Protein AF-A0A445CT38-F1 (afdb_monomer_lite)

Organism: Arachis hypogaea (NCBI:txid3818)

Secondary structure (DSSP, 8-state):
-HHHHHHTT--TTTEEEE----SSHHHHTTS-SSEEEE-------HHHHHHHHHHHTS-----TT-------STT-HHHHHHHHHHHHSTTTS-TTS---EEEE-

Radius of gyration: 15.66 Å; chains: 1; bounding box: 42×28×37 Å

Foldseek 3Di:
DLVVVVVVQADPQFEEEDEQPDDDPVSVVVDDPDEQEADDDDDDDPVVVVVVVVVVPDDDDDDPLQDADDDPDPPCVVVRRVCSSCVNCVVVTDSHDDDYDYYYD

Sequence (105 aa):
MNFSSYGLGLPPDEAESCDVYGLDDDLLQMVPSPVLSVLFLYPLTSKTEEERLQQENEKRENSNKVYFMKQTVDNACGTIGLLHALGNITSEIMLGKLTSFTVVA

InterPro domains:
  IPR001578 Peptidase C12, ubiquitin carboxyl-terminal hydrolase [PF01088] (7-93)
  IPR001578 Peptidase C12, ubiquitin carboxyl-terminal hydrolase [PR00707] (31-43)
  IPR001578 Peptidase C12, ubiquitin carboxyl-terminal hydrolase [PR00707] (71-88)
  IPR001578 Peptidase C12, ubiquitin carboxyl-terminal hydrolase [PS52048] (1-105)
  IPR001578 Peptidase C12, ubiquitin carboxyl-terminal hydrolase [PTHR10589] (7-97)
  IPR036959 Peptidase C12, ubiquitin carboxyl-terminal hydrolase superfamily [G3DSA:3.40.532.10] (1-103)
  IPR038765 Papain-like cysteine peptidase superfamily [SSF54001] (3-95)

Structure (mmCIF, N/CA/C/O backbone):
data_AF-A0A445CT38-F1
#
_entry.id   AF-A0A445CT38-F1
#
loop_
_atom_site.group_PDB
_atom_site.id
_atom_site.type_symbol
_atom_site.label_atom_id
_atom_site.label_alt_id
_atom_site.label_comp_id
_atom_site.label_asym_id
_atom_site.label_entity_id
_atom_site.label_seq_id
_atom_site.pdbx_PDB_ins_code
_atom_site.Cartn_x
_atom_site.Cartn_y
_atom_site.Cartn_z
_atom_site.occupancy
_atom_site.B_iso_or_equiv
_atom_site.auth_seq_id
_atom_site.auth_comp_id
_atom_site.auth_asym_id
_atom_site.auth_atom_id
_atom_site.pdbx_PDB_model_num
ATOM 1 N N . MET A 1 1 ? 5.400 6.277 -5.087 1.00 69.56 1 MET A N 1
ATOM 2 C CA . MET A 1 1 ? 5.996 5.532 -3.951 1.00 69.56 1 MET A CA 1
ATOM 3 C C . MET A 1 1 ? 7.490 5.240 -4.116 1.00 69.56 1 MET A C 1
ATOM 5 O O . MET A 1 1 ? 8.177 5.228 -3.104 1.00 69.56 1 MET A O 1
ATOM 9 N N . ASN A 1 2 ? 8.016 5.123 -5.343 1.00 69.50 2 ASN A N 1
ATOM 10 C CA . ASN A 1 2 ? 9.432 4.825 -5.647 1.00 69.50 2 ASN A CA 1
ATOM 11 C C . ASN A 1 2 ? 10.476 5.524 -4.762 1.00 69.50 2 ASN A C 1
ATOM 13 O O . ASN A 1 2 ? 11.307 4.863 -4.150 1.00 69.50 2 ASN A O 1
ATOM 17 N N . PHE A 1 3 ? 10.401 6.851 -4.625 1.00 59.50 3 PHE A N 1
ATOM 18 C CA . PHE A 1 3 ? 11.361 7.612 -3.817 1.00 59.50 3 PHE A CA 1
ATOM 19 C C . PHE A 1 3 ? 11.422 7.153 -2.347 1.00 59.50 3 PHE A C 1
ATOM 21 O O . PHE A 1 3 ? 12.504 7.033 -1.776 1.00 59.50 3 PHE A O 1
ATOM 28 N N . SER A 1 4 ? 10.268 6.859 -1.741 1.00 67.56 4 SER A N 1
ATOM 29 C CA . SER A 1 4 ? 10.188 6.372 -0.360 1.00 67.56 4 SER A CA 1
ATOM 30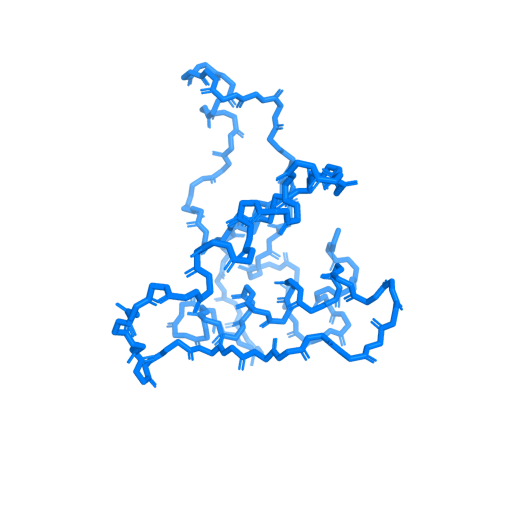 C C . SER A 1 4 ? 10.746 4.956 -0.228 1.00 67.56 4 SER A C 1
ATOM 32 O O . SER A 1 4 ? 11.464 4.685 0.729 1.00 67.56 4 SER A O 1
ATOM 34 N N . SER A 1 5 ? 10.480 4.075 -1.196 1.00 66.12 5 SER A N 1
ATOM 35 C CA . SER A 1 5 ? 11.014 2.706 -1.211 1.00 66.12 5 SER A CA 1
ATOM 36 C C . SER A 1 5 ? 12.542 2.692 -1.293 1.00 66.12 5 SER A C 1
ATOM 38 O O . SER A 1 5 ? 13.195 1.948 -0.564 1.00 66.12 5 SER A O 1
ATOM 40 N N . TYR A 1 6 ? 13.128 3.572 -2.109 1.00 75.62 6 TYR A N 1
ATOM 41 C CA . TYR A 1 6 ? 14.585 3.694 -2.226 1.00 75.62 6 TYR A CA 1
ATOM 42 C C . TYR A 1 6 ? 15.222 4.213 -0.936 1.00 75.62 6 TYR A C 1
ATOM 44 O O . TYR A 1 6 ? 16.267 3.721 -0.514 1.00 75.62 6 TYR A O 1
ATOM 52 N N . GLY A 1 7 ? 14.557 5.150 -0.251 1.00 75.00 7 GLY A N 1
ATOM 53 C CA . GLY A 1 7 ? 14.962 5.604 1.083 1.00 75.00 7 GLY A CA 1
ATOM 54 C C . GLY A 1 7 ? 14.929 4.502 2.151 1.00 75.00 7 GLY A C 1
ATOM 55 O O . GLY A 1 7 ? 15.641 4.604 3.148 1.00 75.00 7 GLY A O 1
ATOM 56 N N . LEU A 1 8 ? 14.149 3.438 1.931 1.00 76.81 8 LEU A N 1
ATOM 57 C CA . LEU A 1 8 ? 14.088 2.242 2.778 1.00 76.81 8 LEU A CA 1
ATOM 58 C C . LEU A 1 8 ? 15.083 1.145 2.353 1.00 76.81 8 LEU A C 1
ATOM 60 O O . LEU A 1 8 ? 15.100 0.074 2.956 1.00 76.81 8 LEU A O 1
ATOM 64 N N . GLY A 1 9 ? 15.929 1.410 1.352 1.00 74.00 9 GLY A N 1
ATOM 65 C CA . GLY A 1 9 ? 16.979 0.497 0.902 1.00 74.00 9 GLY A CA 1
ATOM 66 C C . GLY A 1 9 ? 16.577 -0.448 -0.231 1.00 74.00 9 GLY A C 1
ATOM 67 O O . GLY A 1 9 ? 17.340 -1.365 -0.528 1.00 74.00 9 GLY A O 1
ATOM 68 N N . LEU A 1 10 ? 15.420 -0.238 -0.874 1.00 74.81 10 LEU A N 1
ATOM 69 C CA . LEU A 1 10 ? 15.060 -0.961 -2.095 1.00 74.81 10 LEU A CA 1
ATOM 70 C C . LEU A 1 10 ? 15.873 -0.413 -3.285 1.00 74.81 10 LEU A C 1
ATOM 72 O O . LEU A 1 10 ? 15.820 0.791 -3.543 1.00 74.81 10 LEU A O 1
ATOM 76 N N . PRO A 1 11 ? 16.616 -1.245 -4.026 1.00 75.88 11 PRO A N 1
ATOM 77 C CA . PRO A 1 11 ? 17.273 -0.811 -5.253 1.00 75.88 11 PRO A CA 1
ATOM 78 C C . PRO A 1 11 ? 16.249 -0.424 -6.344 1.00 75.88 11 PRO A C 1
ATOM 80 O O . PRO A 1 11 ? 15.217 -1.090 -6.458 1.00 75.88 11 PRO A O 1
ATOM 83 N N . PRO A 1 12 ? 16.511 0.601 -7.181 1.00 72.00 12 PRO A N 1
ATOM 84 C CA . PRO A 1 12 ? 15.623 0.978 -8.292 1.00 72.00 12 PRO A CA 1
ATOM 85 C C . PRO A 1 12 ? 15.387 -0.117 -9.332 1.00 72.00 12 PRO A C 1
ATOM 87 O O . PRO A 1 12 ? 14.397 -0.090 -10.050 1.00 72.00 12 PRO A O 1
ATOM 90 N N . ASP A 1 13 ? 16.314 -1.056 -9.426 1.00 75.88 13 ASP A N 1
ATOM 91 C CA . ASP A 1 13 ? 16.301 -2.209 -10.312 1.00 75.88 13 ASP A CA 1
ATOM 92 C C . ASP A 1 13 ? 15.728 -3.466 -9.649 1.00 75.88 13 ASP A C 1
ATOM 94 O O . ASP A 1 13 ? 15.723 -4.509 -10.290 1.00 75.88 13 ASP A O 1
ATOM 98 N N . GLU A 1 14 ? 15.257 -3.384 -8.397 1.00 76.88 14 GLU A N 1
ATOM 99 C CA . GLU A 1 14 ? 14.694 -4.523 -7.661 1.00 76.88 14 GLU A CA 1
ATOM 100 C C . GLU A 1 14 ? 13.173 -4.522 -7.670 1.00 76.88 14 GLU A C 1
ATOM 102 O O . GLU A 1 14 ? 12.550 -5.536 -7.956 1.00 76.88 14 GLU A O 1
ATOM 107 N N . ALA A 1 15 ? 12.557 -3.378 -7.359 1.00 78.00 15 ALA A N 1
ATOM 108 C CA . ALA A 1 15 ? 11.153 -3.201 -7.660 1.00 78.00 15 ALA A CA 1
ATOM 109 C C . ALA A 1 15 ? 10.745 -1.750 -7.895 1.00 78.00 15 ALA A C 1
ATOM 111 O O . ALA A 1 15 ? 11.258 -0.825 -7.264 1.00 78.00 15 ALA A O 1
ATOM 112 N N . GLU A 1 16 ? 9.763 -1.567 -8.769 1.00 81.81 16 GLU A N 1
ATOM 113 C CA . GLU A 1 16 ? 9.197 -0.261 -9.097 1.00 81.81 16 GLU A CA 1
ATOM 114 C C . GLU A 1 16 ? 7.696 -0.200 -8.826 1.00 81.81 16 GLU A C 1
ATOM 116 O O . GLU A 1 16 ? 7.005 -1.209 -8.855 1.00 81.81 16 GLU A O 1
ATOM 121 N N . SER A 1 17 ? 7.186 0.993 -8.536 1.00 84.31 17 SER A N 1
ATOM 122 C CA . SER A 1 17 ? 5.755 1.269 -8.433 1.00 84.31 17 SER A CA 1
ATOM 123 C C . SER A 1 17 ? 5.161 1.547 -9.813 1.00 84.31 17 SER A C 1
ATOM 125 O O . SER A 1 17 ? 5.675 2.432 -10.500 1.00 84.31 17 SER A O 1
ATOM 127 N N . CYS A 1 18 ? 4.075 0.866 -10.178 1.00 86.69 18 CYS A N 1
ATOM 128 C CA . CYS A 1 18 ? 3.299 1.126 -11.395 1.00 86.69 18 CYS A CA 1
ATOM 129 C C . CYS A 1 18 ? 1.838 1.456 -11.048 1.00 86.69 18 CYS A C 1
ATOM 131 O O . CYS A 1 18 ? 1.290 0.872 -10.110 1.00 86.69 18 CYS A O 1
ATOM 133 N N . ASP A 1 19 ? 1.232 2.380 -11.796 1.00 91.38 19 ASP A N 1
ATOM 134 C CA . ASP A 1 19 ? -0.175 2.759 -11.636 1.00 91.38 19 ASP A CA 1
ATOM 135 C C . ASP A 1 19 ? -1.097 1.726 -12.309 1.00 91.38 19 ASP A C 1
ATOM 137 O O . ASP A 1 19 ? -0.804 1.233 -13.402 1.00 91.38 19 ASP A O 1
ATOM 141 N N . VAL A 1 20 ? -2.259 1.458 -11.707 1.00 91.81 20 VAL A N 1
ATOM 142 C CA . VAL A 1 20 ? -3.339 0.681 -12.346 1.00 91.81 20 VAL A CA 1
ATOM 143 C C . VAL A 1 20 ? -4.377 1.620 -12.939 1.00 91.81 20 VAL A C 1
ATOM 145 O O . VAL A 1 20 ? -5.117 2.285 -12.215 1.00 91.81 20 VAL A O 1
ATOM 148 N N . TYR A 1 21 ? -4.482 1.644 -14.266 1.00 91.94 21 TYR A N 1
ATOM 149 C CA . TYR A 1 21 ? -5.442 2.511 -14.956 1.00 91.94 21 TYR A CA 1
ATOM 150 C C . TYR A 1 21 ? -6.896 2.031 -14.855 1.00 91.94 21 TYR A C 1
ATOM 152 O O . TYR A 1 21 ? -7.817 2.840 -14.957 1.00 91.94 21 TYR A O 1
ATOM 160 N N . GLY A 1 22 ? -7.112 0.734 -14.642 1.00 93.06 22 GLY A N 1
ATOM 161 C CA . GLY A 1 22 ? -8.433 0.142 -14.473 1.00 93.06 22 GLY A CA 1
ATOM 162 C C . GLY A 1 22 ? -8.361 -1.354 -14.184 1.00 93.06 22 GLY A C 1
ATOM 163 O O . GLY A 1 22 ? -7.288 -1.949 -14.204 1.00 93.06 22 GLY A O 1
ATOM 164 N N . LEU A 1 23 ? -9.517 -1.943 -13.872 1.00 93.94 23 LEU A N 1
ATOM 165 C CA . LEU A 1 23 ? -9.646 -3.348 -13.459 1.00 93.94 23 LEU A CA 1
ATOM 166 C C . LEU A 1 23 ? -10.236 -4.249 -14.554 1.00 93.94 23 LEU A C 1
ATOM 168 O O . LEU A 1 23 ? -10.596 -5.389 -14.272 1.00 93.94 23 LEU A O 1
ATOM 172 N N . ASP A 1 24 ? -10.397 -3.730 -15.769 1.00 95.81 24 ASP A N 1
ATOM 173 C CA . ASP A 1 24 ? -10.746 -4.548 -16.928 1.00 95.81 24 ASP A CA 1
ATOM 174 C C . ASP A 1 24 ? -9.505 -5.260 -17.490 1.00 95.81 24 ASP A C 1
ATOM 176 O O . ASP A 1 24 ? -8.367 -4.846 -17.263 1.00 95.81 24 ASP A O 1
ATOM 180 N N . ASP A 1 25 ? -9.731 -6.364 -18.202 1.00 95.12 25 ASP A N 1
ATOM 181 C CA . ASP A 1 25 ? -8.656 -7.252 -18.657 1.00 95.12 25 ASP A CA 1
ATOM 182 C C . ASP A 1 25 ? -7.654 -6.554 -19.589 1.00 95.12 25 ASP A C 1
ATOM 184 O O . ASP A 1 25 ? -6.474 -6.911 -19.604 1.00 95.12 25 ASP A O 1
ATOM 188 N N . ASP A 1 26 ? -8.107 -5.564 -20.360 1.00 95.19 26 ASP A N 1
ATOM 189 C CA . ASP A 1 26 ? -7.268 -4.835 -21.310 1.00 95.19 26 ASP A CA 1
ATOM 190 C C . ASP A 1 26 ? -6.343 -3.845 -20.586 1.00 95.19 26 ASP A C 1
ATOM 192 O O . ASP A 1 26 ? -5.153 -3.768 -20.896 1.00 95.19 26 ASP A O 1
ATOM 196 N N . LEU A 1 27 ? -6.849 -3.122 -19.581 1.00 93.50 27 LEU A N 1
ATOM 197 C CA . LEU A 1 27 ? -6.044 -2.207 -18.771 1.00 93.50 27 LEU A CA 1
ATOM 198 C C . LEU A 1 27 ? -5.120 -2.955 -17.805 1.00 93.50 27 LEU A C 1
ATOM 200 O O . LEU A 1 27 ? -3.992 -2.516 -17.581 1.00 93.50 27 LEU A O 1
ATOM 204 N N . L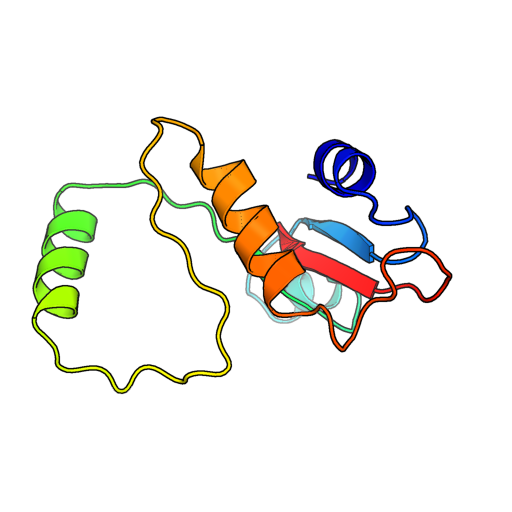EU A 1 28 ? -5.540 -4.107 -17.276 1.00 92.62 28 LEU A N 1
ATOM 205 C CA . LEU A 1 28 ? -4.693 -4.927 -16.405 1.00 92.62 28 LEU A CA 1
ATOM 206 C C . LEU A 1 28 ? -3.490 -5.528 -17.144 1.00 92.62 28 LEU A C 1
ATOM 208 O O . LEU A 1 28 ? -2.437 -5.703 -16.535 1.00 92.62 28 LEU A O 1
ATOM 212 N N . GLN A 1 29 ? -3.591 -5.777 -18.453 1.00 93.56 29 GLN A N 1
ATOM 213 C CA . GLN A 1 29 ? -2.448 -6.210 -19.271 1.00 93.56 29 GLN A CA 1
ATOM 214 C C . GLN A 1 29 ? -1.333 -5.159 -19.372 1.00 93.56 29 GLN A C 1
ATOM 216 O O . GLN A 1 29 ? -0.209 -5.501 -19.739 1.00 93.56 29 GLN A O 1
ATOM 221 N N . MET A 1 30 ? -1.616 -3.892 -19.049 1.00 91.38 30 MET A N 1
ATOM 222 C CA . MET A 1 30 ? -0.600 -2.837 -18.999 1.00 91.38 30 MET A CA 1
ATOM 223 C C . MET A 1 30 ? 0.262 -2.908 -17.732 1.00 91.38 30 MET A C 1
ATOM 225 O O . MET A 1 30 ? 1.337 -2.310 -17.704 1.00 91.38 30 MET A O 1
ATOM 229 N N . VAL A 1 31 ? -0.194 -3.617 -16.693 1.00 91.56 31 VAL A N 1
ATOM 230 C CA . VAL A 1 31 ? 0.545 -3.766 -15.438 1.00 91.56 31 VAL A CA 1
ATOM 231 C C . VAL A 1 31 ? 1.676 -4.783 -15.639 1.00 91.56 31 VAL A C 1
ATOM 233 O O . VAL A 1 31 ? 1.409 -5.921 -16.039 1.00 91.56 31 VAL A O 1
ATOM 236 N N . PRO A 1 32 ? 2.943 -4.419 -15.364 1.00 89.06 32 PRO A N 1
ATOM 237 C CA . PRO A 1 32 ? 4.062 -5.342 -15.494 1.00 89.06 32 PRO A CA 1
ATOM 238 C C . PRO A 1 32 ? 3.907 -6.576 -14.598 1.00 89.06 32 PRO A C 1
ATOM 240 O O . PRO A 1 32 ? 3.406 -6.503 -13.476 1.00 89.06 32 PRO A O 1
ATOM 243 N N . SER A 1 33 ? 4.375 -7.719 -15.098 1.00 84.44 33 SER A N 1
ATOM 244 C CA . SER A 1 33 ? 4.354 -8.999 -14.387 1.00 84.44 33 SER A CA 1
ATOM 245 C C . SER A 1 33 ? 5.784 -9.460 -14.064 1.00 84.44 33 SER A C 1
ATOM 247 O O . SER A 1 33 ? 6.655 -9.338 -14.932 1.00 84.44 33 SER A O 1
ATOM 249 N N . PRO A 1 34 ? 6.039 -10.023 -12.865 1.00 89.94 34 PRO A N 1
ATOM 250 C CA . PRO A 1 34 ? 5.052 -10.359 -11.835 1.00 89.94 34 PRO A CA 1
ATOM 251 C C . PRO A 1 34 ? 4.728 -9.193 -10.884 1.00 89.94 34 PRO A C 1
ATOM 253 O O . PRO A 1 34 ? 5.567 -8.336 -10.603 1.00 89.94 34 PRO A O 1
ATOM 256 N N . VAL A 1 35 ? 3.501 -9.211 -10.353 1.00 88.44 35 VAL A N 1
ATOM 257 C CA . VAL A 1 35 ? 3.014 -8.264 -9.338 1.00 88.44 35 VAL A CA 1
ATOM 258 C C . VAL A 1 35 ? 3.280 -8.826 -7.944 1.00 88.44 35 VAL A C 1
ATOM 260 O O . VAL A 1 35 ? 2.786 -9.902 -7.613 1.00 88.44 35 VAL A O 1
ATOM 263 N N . LEU A 1 36 ? 4.022 -8.084 -7.117 1.00 88.94 36 LEU A N 1
ATOM 264 C CA . LEU A 1 36 ? 4.394 -8.523 -5.764 1.00 88.94 36 LEU A CA 1
ATOM 265 C C . LEU A 1 36 ? 3.423 -8.047 -4.678 1.00 88.94 36 LEU A C 1
ATOM 267 O O . LEU A 1 36 ? 3.234 -8.706 -3.658 1.00 88.94 36 LEU A O 1
ATOM 271 N N . SER A 1 37 ? 2.829 -6.871 -4.865 1.00 89.62 37 SER A N 1
ATOM 272 C CA . SER A 1 37 ? 1.894 -6.268 -3.915 1.00 89.62 37 SER A CA 1
ATOM 273 C C . SER A 1 37 ? 1.035 -5.225 -4.619 1.00 89.62 37 SER A C 1
ATOM 275 O O . SER A 1 37 ? 1.494 -4.617 -5.583 1.00 89.62 37 SER A O 1
ATOM 277 N N . VAL A 1 38 ? -0.180 -5.000 -4.117 1.00 91.69 38 VAL A N 1
ATOM 278 C CA . VAL A 1 38 ? -1.099 -3.952 -4.576 1.00 91.69 38 VAL A CA 1
ATOM 279 C C . VAL A 1 38 ? -1.455 -3.068 -3.388 1.00 91.69 38 VAL A C 1
ATOM 281 O O . VAL A 1 38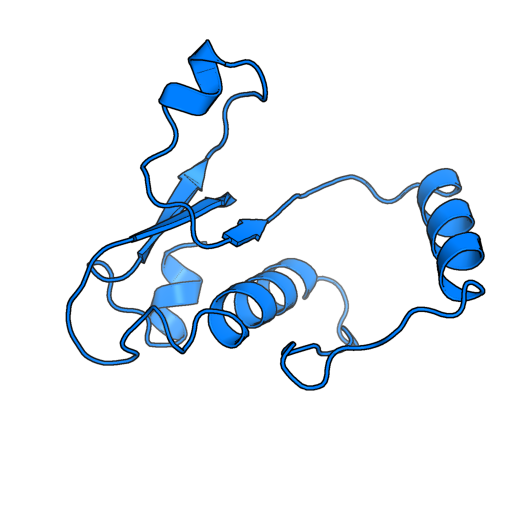 ? -1.973 -3.551 -2.379 1.00 91.69 38 VAL A O 1
ATOM 284 N N . LEU A 1 39 ? -1.195 -1.770 -3.502 1.00 90.62 39 LEU A N 1
ATOM 285 C CA . LEU A 1 39 ? -1.668 -0.762 -2.568 1.00 90.62 39 LEU A CA 1
ATOM 286 C C . LEU A 1 39 ? -2.939 -0.150 -3.146 1.00 90.62 39 LEU A C 1
ATOM 288 O O . LEU A 1 39 ? -2.950 0.345 -4.262 1.00 90.62 39 LEU A O 1
ATOM 292 N N . PHE A 1 40 ? -4.025 -0.202 -2.380 1.00 92.62 40 PHE A N 1
ATOM 293 C CA . PHE A 1 40 ? -5.317 0.315 -2.813 1.00 92.62 40 PHE A CA 1
ATOM 294 C C . PHE A 1 40 ? -5.725 1.501 -1.946 1.00 92.62 40 PHE A C 1
ATOM 296 O O . PHE A 1 40 ? -5.988 1.355 -0.749 1.00 92.62 40 PHE A O 1
ATOM 303 N N . LEU A 1 41 ? -5.780 2.684 -2.556 1.00 91.19 41 LEU A N 1
ATOM 304 C CA . LEU A 1 41 ? -6.264 3.894 -1.908 1.00 91.19 41 LEU A CA 1
ATOM 305 C C . LEU A 1 41 ? -7.769 4.046 -2.139 1.00 91.19 41 LEU A C 1
ATOM 307 O O . LEU A 1 41 ? -8.230 4.128 -3.274 1.00 91.19 41 LEU A O 1
ATOM 311 N N . TYR A 1 42 ? -8.532 4.150 -1.054 1.00 92.00 42 TYR A N 1
ATOM 312 C CA . TYR A 1 42 ? -9.973 4.382 -1.111 1.00 92.00 42 TYR A CA 1
ATOM 313 C C . TYR A 1 42 ? -10.421 5.353 -0.009 1.00 92.00 42 TYR A C 1
ATOM 315 O O . TYR A 1 42 ? -9.757 5.466 1.026 1.00 92.00 42 TYR A O 1
ATOM 323 N N . PRO A 1 43 ? -11.528 6.092 -0.214 1.00 91.06 43 PRO A N 1
ATOM 324 C CA . PRO A 1 43 ? -12.029 7.033 0.777 1.00 91.06 43 PRO A CA 1
ATOM 325 C C . PRO A 1 43 ? -12.657 6.304 1.969 1.00 91.06 43 PRO A C 1
ATOM 327 O O . PRO A 1 43 ? -13.508 5.429 1.801 1.00 91.06 43 PRO A O 1
ATOM 330 N N . LEU A 1 44 ? -12.297 6.732 3.179 1.00 91.00 44 LEU A N 1
ATOM 331 C CA . LEU A 1 44 ? -12.966 6.288 4.397 1.00 91.00 44 LEU A CA 1
ATOM 332 C C . LEU A 1 44 ? -14.279 7.055 4.569 1.00 91.00 44 LEU A C 1
ATOM 334 O O . LEU A 1 44 ? -14.311 8.284 4.624 1.00 91.00 44 LEU A O 1
ATOM 338 N N . THR A 1 45 ? -15.372 6.310 4.655 1.00 94.88 45 THR A N 1
ATOM 339 C CA . THR A 1 45 ? -16.726 6.812 4.894 1.00 94.88 45 THR A CA 1
ATOM 340 C C . THR A 1 45 ? -17.293 6.177 6.161 1.00 94.88 45 THR A C 1
ATOM 342 O O . THR A 1 45 ? -16.811 5.144 6.623 1.00 94.88 45 THR A O 1
ATOM 345 N N . SER A 1 46 ? -18.368 6.742 6.715 1.00 95.56 46 SER A N 1
ATOM 346 C CA . SER A 1 46 ? -19.048 6.137 7.871 1.00 95.56 46 SER A CA 1
ATOM 347 C C . SER A 1 46 ? -19.478 4.693 7.600 1.00 95.56 46 SER A C 1
ATOM 349 O O . SER A 1 46 ? -19.367 3.848 8.480 1.00 95.56 46 SER A O 1
ATOM 351 N N . LYS A 1 47 ? -19.902 4.403 6.363 1.00 94.88 47 LYS A N 1
ATOM 352 C CA . LYS A 1 47 ? -20.291 3.058 5.940 1.00 94.88 47 LYS A CA 1
ATOM 353 C C . LYS A 1 47 ? -19.104 2.089 5.951 1.00 94.88 47 LYS A C 1
ATOM 355 O O . LYS A 1 47 ? -19.222 1.002 6.501 1.00 94.88 47 LYS A O 1
ATOM 360 N N . THR A 1 48 ? -17.959 2.480 5.386 1.00 92.62 48 THR A N 1
ATOM 361 C CA . THR A 1 48 ? -16.771 1.605 5.350 1.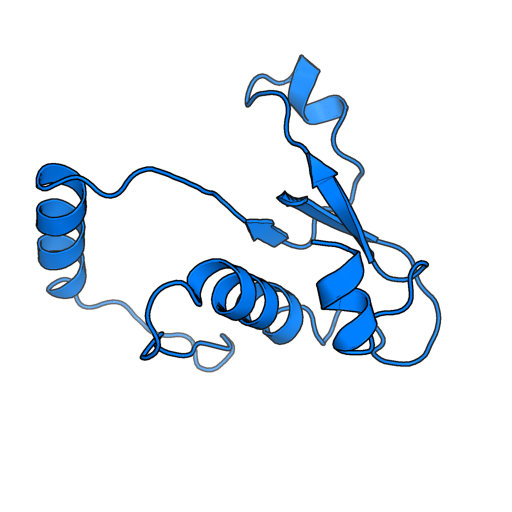00 92.62 48 THR A CA 1
ATOM 362 C C . THR A 1 48 ? -16.205 1.358 6.749 1.00 92.62 48 THR A C 1
ATOM 364 O O . THR A 1 48 ? -15.719 0.268 7.026 1.00 92.62 48 THR A O 1
ATOM 367 N N . GLU A 1 49 ? -16.293 2.338 7.655 1.00 92.19 49 GLU A N 1
ATOM 368 C CA . GLU A 1 49 ? -15.894 2.144 9.056 1.00 92.19 49 GLU A CA 1
ATOM 369 C C . GLU A 1 49 ? -16.844 1.212 9.817 1.00 92.19 49 GLU A C 1
ATOM 371 O O . GLU A 1 49 ? -16.390 0.382 10.603 1.00 92.19 49 GLU A O 1
ATOM 376 N N . GLU A 1 50 ? -18.153 1.301 9.569 1.00 93.06 50 GLU A N 1
ATOM 377 C CA . GLU A 1 50 ? -19.124 0.367 10.144 1.00 93.06 50 GLU A CA 1
ATOM 378 C C . GLU A 1 50 ? -18.855 -1.070 9.674 1.00 93.06 50 GLU A C 1
ATOM 380 O O . GLU A 1 50 ? -18.774 -1.985 10.496 1.00 93.06 50 GLU A O 1
ATOM 385 N N . GLU A 1 51 ? -18.627 -1.262 8.373 1.00 91.38 51 GLU A N 1
ATOM 386 C CA . GLU A 1 51 ? -18.248 -2.557 7.795 1.00 91.38 51 GLU A CA 1
ATOM 387 C C . GLU A 1 51 ? -16.933 -3.084 8.396 1.00 91.38 51 GLU A C 1
ATOM 389 O O . GLU A 1 51 ? -16.841 -4.260 8.753 1.00 91.38 51 GLU A O 1
ATOM 394 N N . ARG A 1 52 ? -15.928 -2.218 8.594 1.00 89.75 52 ARG A N 1
ATOM 395 C CA . ARG A 1 52 ? -14.655 -2.582 9.239 1.00 89.75 52 ARG A CA 1
ATOM 396 C C . ARG A 1 52 ? -14.863 -3.098 10.667 1.00 89.75 52 ARG A C 1
ATOM 398 O O . ARG A 1 52 ? -14.256 -4.097 11.046 1.00 89.75 52 ARG A O 1
ATOM 405 N N . LEU A 1 53 ? -15.716 -2.442 11.454 1.00 89.06 53 LEU A N 1
ATOM 406 C CA . LEU A 1 53 ? -16.032 -2.853 12.828 1.00 89.06 53 LEU A CA 1
ATOM 407 C C . LEU A 1 53 ? -16.816 -4.170 12.874 1.00 89.06 53 LEU A C 1
ATOM 409 O O . LEU A 1 53 ? -16.587 -4.992 13.760 1.00 89.06 53 LEU A O 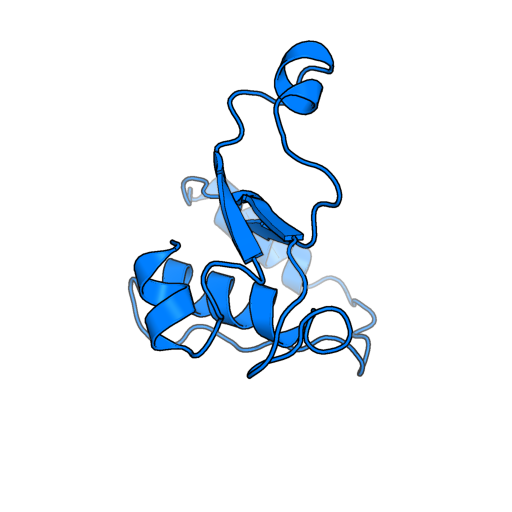1
ATOM 413 N N . GLN A 1 54 ? -17.723 -4.396 11.919 1.00 89.56 54 GLN A N 1
ATOM 414 C CA . GLN A 1 54 ? -18.427 -5.675 11.790 1.00 89.56 54 GLN A CA 1
ATOM 415 C C . GLN A 1 54 ? -17.439 -6.815 11.506 1.00 89.56 54 GLN A C 1
ATOM 417 O O . GLN A 1 54 ? -17.492 -7.851 12.167 1.00 89.56 54 GLN A O 1
ATOM 422 N N . GLN A 1 55 ? -16.488 -6.583 10.600 1.00 85.56 55 GLN A N 1
ATOM 423 C CA . GLN A 1 55 ? -15.436 -7.533 10.240 1.00 85.56 55 GLN A CA 1
ATOM 424 C C . GLN A 1 55 ? -14.428 -7.809 11.365 1.00 85.56 55 GLN A C 1
ATOM 426 O O . GLN A 1 55 ? -13.907 -8.917 11.464 1.00 85.56 55 GLN A O 1
ATOM 431 N N . GLU A 1 56 ? -14.141 -6.830 12.224 1.00 81.88 56 GLU A N 1
ATOM 432 C CA . GLU A 1 56 ? -13.228 -6.994 13.366 1.00 81.88 56 GLU A CA 1
ATOM 433 C C . GLU A 1 56 ? -13.784 -7.965 14.425 1.00 81.88 56 GLU A C 1
ATOM 435 O O . GLU A 1 56 ? -13.022 -8.630 15.127 1.00 81.88 56 GLU A O 1
ATOM 440 N N . ASN A 1 57 ? -15.112 -8.103 14.497 1.00 76.06 57 ASN A N 1
ATOM 441 C CA . ASN A 1 57 ? -15.782 -9.050 15.390 1.00 76.06 57 ASN A CA 1
ATOM 442 C C . ASN A 1 57 ? -15.795 -10.493 14.851 1.00 76.06 57 ASN A C 1
ATOM 444 O O . ASN A 1 57 ? -16.155 -11.423 15.580 1.00 76.06 57 ASN A O 1
ATOM 448 N N . GLU A 1 58 ? -15.395 -10.707 13.596 1.00 80.31 58 GLU A N 1
ATOM 449 C CA . GLU A 1 58 ? -15.244 -12.037 13.016 1.00 80.31 58 GLU A CA 1
ATOM 450 C C . GLU A 1 58 ? -13.920 -12.657 13.483 1.00 80.31 58 GLU A C 1
ATOM 452 O O . GLU A 1 58 ? -12.841 -12.087 13.315 1.00 80.31 58 GLU A O 1
ATOM 457 N N . LYS A 1 59 ? -13.967 -13.866 14.056 1.00 63.81 59 LYS A N 1
ATOM 458 C CA . LYS A 1 59 ? -12.740 -14.611 14.369 1.00 63.81 59 LYS A CA 1
ATOM 459 C C . LYS A 1 59 ? -12.039 -14.993 13.068 1.00 63.81 59 LYS A C 1
ATOM 461 O O . LYS A 1 59 ? -12.516 -15.866 12.347 1.00 63.81 59 LYS A O 1
ATOM 466 N N . ARG A 1 60 ? -10.891 -14.374 12.804 1.00 73.31 60 ARG A N 1
ATOM 467 C CA . ARG A 1 60 ? -10.008 -14.717 11.685 1.00 73.31 60 ARG A CA 1
ATOM 468 C C . ARG A 1 60 ? -8.808 -15.506 12.195 1.00 73.31 60 ARG A C 1
ATOM 470 O O . ARG A 1 60 ? -8.254 -15.196 13.251 1.00 73.31 60 ARG A O 1
ATOM 477 N N . GLU A 1 61 ? -8.419 -16.541 11.457 1.00 74.62 61 GLU A N 1
ATOM 478 C CA . GLU A 1 61 ? -7.154 -17.228 11.705 1.00 74.62 61 GLU A CA 1
ATOM 479 C C . GLU A 1 61 ? -6.009 -16.342 11.217 1.00 74.62 61 GLU A C 1
ATOM 481 O O . GLU A 1 61 ? -5.862 -16.080 10.023 1.00 74.62 61 GLU A O 1
ATOM 486 N N . ASN A 1 62 ? -5.194 -15.866 12.154 1.00 76.44 62 ASN A N 1
ATOM 487 C CA . ASN A 1 62 ? -4.008 -15.092 11.823 1.00 76.44 62 ASN A CA 1
ATOM 488 C C . ASN A 1 62 ? -2.857 -16.049 11.508 1.00 76.44 62 ASN A C 1
ATOM 490 O O . ASN A 1 62 ? -2.491 -16.893 12.326 1.00 76.44 62 ASN A O 1
ATOM 494 N N . SER A 1 63 ? -2.261 -15.899 10.327 1.00 82.38 63 SER A N 1
ATOM 495 C CA . SER A 1 63 ? -1.045 -16.622 9.965 1.00 82.38 63 SER A CA 1
ATOM 496 C C . SER A 1 63 ? 0.172 -15.966 10.613 1.00 82.38 63 SER A C 1
ATOM 498 O O . SER A 1 63 ? 0.417 -14.778 10.422 1.00 82.38 63 SER A O 1
ATOM 500 N N . ASN A 1 64 ? 1.002 -16.758 11.294 1.00 83.19 64 ASN A N 1
ATOM 501 C CA . ASN A 1 64 ? 2.272 -16.291 11.868 1.00 83.19 64 ASN A CA 1
ATOM 502 C C . ASN A 1 64 ? 3.322 -15.895 10.808 1.00 83.19 64 ASN A C 1
ATOM 504 O O . ASN A 1 64 ? 4.403 -15.442 11.169 1.00 83.19 64 ASN A O 1
ATOM 508 N N . LYS A 1 65 ? 3.040 -16.104 9.514 1.00 87.56 65 LYS A N 1
ATOM 509 C CA . LYS A 1 65 ? 3.940 -15.745 8.406 1.00 87.56 65 LYS A CA 1
ATOM 510 C C . LYS A 1 65 ? 3.740 -14.315 7.899 1.00 87.56 65 LYS A C 1
ATOM 512 O O . LYS A 1 65 ? 4.580 -13.836 7.151 1.00 87.56 65 LYS A O 1
ATOM 517 N N . VAL A 1 66 ? 2.632 -13.667 8.262 1.00 90.44 66 VAL A N 1
ATOM 518 C CA . VAL A 1 66 ? 2.291 -12.330 7.765 1.00 90.44 66 VAL A CA 1
ATOM 519 C C . VAL A 1 66 ? 2.951 -11.275 8.644 1.00 90.44 66 VAL A C 1
ATOM 521 O O . VAL A 1 66 ? 2.746 -11.246 9.858 1.00 90.44 66 VAL A O 1
ATOM 524 N N . TYR A 1 67 ? 3.708 -10.373 8.026 1.00 90.75 67 TYR A N 1
ATOM 525 C CA . TYR A 1 67 ? 4.176 -9.163 8.683 1.00 90.75 67 TYR A CA 1
ATOM 526 C C . TYR A 1 67 ? 3.040 -8.138 8.733 1.00 90.75 67 TYR A C 1
ATOM 528 O O . TYR A 1 67 ? 2.557 -7.674 7.700 1.00 90.75 67 TYR A O 1
ATOM 536 N N . PHE A 1 68 ? 2.613 -7.773 9.941 1.00 92.12 68 PHE A N 1
ATOM 537 C CA . PHE A 1 68 ? 1.545 -6.803 10.158 1.00 92.12 68 PHE A CA 1
ATOM 538 C C . PHE A 1 68 ? 1.893 -5.860 11.309 1.00 92.12 68 PHE A C 1
ATOM 540 O O . PHE A 1 68 ? 2.411 -6.271 12.346 1.00 92.12 68 PHE A O 1
ATOM 547 N N . MET A 1 69 ? 1.551 -4.585 11.142 1.00 92.19 69 MET A N 1
ATOM 548 C CA . MET A 1 69 ? 1.703 -3.558 12.172 1.00 92.19 69 MET A CA 1
ATOM 549 C C . MET A 1 69 ? 0.513 -2.603 12.156 1.00 92.19 69 MET A C 1
ATOM 551 O O . MET A 1 69 ? 0.002 -2.260 11.090 1.00 92.19 69 MET A O 1
ATOM 555 N N . LYS A 1 70 ? 0.087 -2.159 13.342 1.00 92.94 70 LYS A N 1
ATOM 556 C CA . LYS A 1 70 ? -0.975 -1.159 13.481 1.00 92.94 70 LYS A CA 1
ATOM 557 C C . LYS A 1 70 ? -0.428 0.231 13.163 1.00 92.94 70 LYS A C 1
ATOM 559 O O . LYS A 1 70 ? 0.655 0.588 13.623 1.00 92.94 70 LYS A O 1
ATOM 564 N N . GLN A 1 71 ? -1.203 1.027 12.435 1.00 90.88 71 GLN A N 1
ATOM 565 C CA . GLN A 1 71 ? -0.944 2.456 12.313 1.00 90.88 71 GLN A CA 1
ATOM 566 C C . GLN A 1 71 ? -1.352 3.154 13.615 1.00 90.88 71 GLN A C 1
ATOM 568 O O . GLN A 1 71 ? -2.463 2.971 14.104 1.00 90.88 71 GLN A O 1
ATOM 573 N N . THR A 1 72 ? -0.449 3.958 14.168 1.00 93.81 72 THR A N 1
ATOM 574 C CA . THR A 1 72 ? -0.682 4.758 15.385 1.00 93.81 72 THR A CA 1
ATOM 575 C C . THR A 1 72 ? -0.401 6.246 15.178 1.00 93.81 72 THR A C 1
ATOM 577 O O . THR A 1 72 ? -0.574 7.037 16.099 1.00 93.81 72 THR A O 1
ATOM 580 N N . VAL A 1 73 ? 0.043 6.622 13.975 1.00 94.25 73 VAL A N 1
ATOM 581 C CA . VAL A 1 73 ? 0.360 7.996 13.580 1.00 94.25 73 VAL A CA 1
ATOM 582 C C . VAL A 1 73 ? -0.581 8.401 12.454 1.00 94.25 73 VAL A C 1
ATOM 584 O O . VAL A 1 73 ? -0.720 7.678 11.462 1.00 94.25 73 VAL A O 1
ATOM 587 N N . ASP A 1 74 ? -1.228 9.551 12.603 1.00 92.38 74 ASP A N 1
ATOM 588 C CA . ASP A 1 74 ? -2.148 10.077 11.598 1.00 92.38 74 ASP A CA 1
ATOM 589 C C . ASP A 1 74 ? -1.423 10.378 10.282 1.00 92.38 74 ASP A C 1
ATOM 591 O O . ASP A 1 74 ? -0.267 10.801 10.264 1.00 92.38 74 ASP A O 1
ATOM 595 N N . ASN A 1 75 ? -2.115 10.143 9.163 1.00 89.62 75 ASN A N 1
ATOM 596 C CA . ASN A 1 75 ? -1.606 10.341 7.798 1.00 89.62 75 ASN A CA 1
ATOM 597 C C . ASN A 1 75 ? -0.358 9.514 7.425 1.00 89.62 75 ASN A C 1
ATOM 599 O O . ASN A 1 75 ? 0.259 9.763 6.392 1.00 89.62 75 ASN A O 1
ATOM 603 N N . ALA A 1 76 ? 0.000 8.497 8.214 1.00 90.94 76 ALA A N 1
ATOM 604 C CA . ALA A 1 76 ? 1.118 7.600 7.916 1.00 90.94 76 ALA A CA 1
ATOM 605 C C . ALA A 1 76 ? 0.722 6.375 7.066 1.00 90.94 76 ALA A C 1
ATOM 607 O O . ALA A 1 76 ? 1.568 5.517 6.817 1.00 90.94 76 ALA A O 1
ATOM 608 N N . CYS A 1 77 ? -0.534 6.273 6.614 1.00 90.38 77 CYS A N 1
ATOM 609 C CA . CYS A 1 77 ? -1.070 5.083 5.940 1.00 90.38 77 CYS A CA 1
ATOM 610 C C . CYS A 1 77 ? -0.274 4.676 4.695 1.00 90.38 77 CYS A C 1
ATOM 612 O O . CYS A 1 77 ? -0.041 3.489 4.499 1.00 90.38 77 CYS A O 1
ATOM 614 N N . GLY A 1 78 ? 0.219 5.636 3.904 1.00 88.50 78 GLY A N 1
ATOM 615 C CA . GLY A 1 78 ? 1.066 5.345 2.743 1.00 88.50 78 GLY A CA 1
ATOM 616 C C . GLY A 1 78 ? 2.385 4.667 3.127 1.00 88.50 78 GLY A C 1
ATOM 617 O O . GLY A 1 78 ? 2.771 3.670 2.522 1.00 88.50 78 GLY A O 1
ATOM 618 N N . THR A 1 79 ? 3.050 5.155 4.178 1.00 89.62 79 THR A N 1
ATOM 619 C CA . THR A 1 79 ? 4.290 4.553 4.693 1.00 89.62 79 THR A CA 1
ATOM 620 C C . THR A 1 79 ? 4.028 3.189 5.322 1.00 89.62 79 THR A C 1
ATOM 622 O O . THR A 1 79 ? 4.776 2.249 5.075 1.00 89.62 79 THR A O 1
ATOM 625 N N . ILE A 1 80 ? 2.960 3.058 6.115 1.00 91.94 80 ILE A N 1
ATOM 626 C CA . ILE A 1 80 ? 2.580 1.784 6.741 1.00 91.94 80 ILE A CA 1
ATOM 627 C C . ILE A 1 80 ? 2.230 0.740 5.674 1.00 91.94 80 ILE A C 1
ATOM 629 O O . ILE A 1 80 ? 2.720 -0.383 5.752 1.00 91.94 80 ILE A O 1
ATOM 633 N N . GLY A 1 81 ? 1.465 1.118 4.646 1.00 91.00 81 GLY A N 1
ATOM 634 C CA . GLY A 1 81 ? 1.146 0.246 3.515 1.00 91.00 81 GLY A CA 1
ATOM 635 C C . GLY A 1 81 ? 2.394 -0.196 2.751 1.00 91.00 81 GLY A C 1
ATOM 636 O O . GLY A 1 81 ? 2.533 -1.374 2.433 1.00 91.00 81 GLY A O 1
ATOM 637 N N . LEU A 1 82 ? 3.354 0.710 2.532 1.00 88.81 82 LEU A N 1
ATOM 638 C CA . LEU A 1 82 ? 4.631 0.364 1.904 1.00 88.81 82 LEU A CA 1
ATOM 639 C C . LEU A 1 82 ? 5.458 -0.608 2.763 1.00 88.81 82 LEU A C 1
ATOM 641 O O . LEU A 1 82 ? 6.041 -1.552 2.233 1.00 88.81 82 LEU A O 1
ATOM 645 N N . LEU A 1 83 ? 5.489 -0.420 4.086 1.00 89.81 83 LEU A N 1
ATOM 646 C CA . LEU A 1 83 ? 6.161 -1.342 5.008 1.00 89.81 83 LEU A CA 1
ATOM 647 C C . LEU A 1 83 ? 5.485 -2.716 5.044 1.00 89.81 83 LEU A C 1
ATOM 649 O O . LEU A 1 83 ? 6.180 -3.727 5.112 1.00 89.81 83 LEU A O 1
ATOM 653 N N . HIS A 1 84 ? 4.152 -2.777 4.971 1.00 91.31 84 HIS A N 1
ATOM 654 C CA . HIS A 1 84 ? 3.435 -4.046 4.825 1.00 91.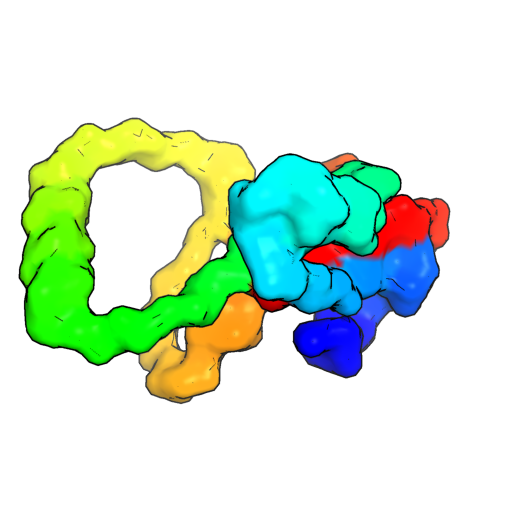31 84 HIS A CA 1
ATOM 655 C C . HIS A 1 84 ? 3.786 -4.732 3.506 1.00 91.31 84 HIS A C 1
ATOM 657 O O . HIS A 1 84 ? 4.073 -5.925 3.525 1.00 91.31 84 HIS A O 1
ATOM 663 N N . ALA A 1 85 ? 3.821 -3.998 2.390 1.00 90.19 85 ALA A N 1
ATOM 664 C CA . ALA A 1 85 ? 4.206 -4.552 1.095 1.00 90.19 85 ALA A CA 1
ATOM 665 C C . ALA A 1 85 ? 5.624 -5.139 1.143 1.00 90.19 85 ALA A C 1
ATOM 667 O O . ALA A 1 85 ? 5.793 -6.332 0.921 1.00 90.19 85 ALA A O 1
ATOM 668 N N . LEU A 1 86 ? 6.623 -4.337 1.529 1.00 86.88 86 LEU A N 1
ATOM 669 C CA . LEU A 1 86 ? 8.024 -4.769 1.588 1.00 86.88 86 LEU A CA 1
ATOM 670 C C . LEU A 1 86 ? 8.253 -5.889 2.612 1.00 86.88 86 LEU A C 1
ATOM 672 O O . LEU A 1 86 ? 8.949 -6.857 2.319 1.00 86.88 86 LEU A O 1
ATOM 676 N N . GLY A 1 87 ? 7.653 -5.788 3.800 1.00 88.50 87 GLY A N 1
ATOM 677 C CA . GLY A 1 87 ? 7.828 -6.761 4.881 1.00 88.50 87 GLY A CA 1
ATOM 678 C C . GLY A 1 87 ? 7.318 -8.163 4.539 1.00 88.50 87 GLY A C 1
ATOM 679 O O . GLY A 1 87 ? 7.875 -9.144 5.031 1.00 88.50 87 GLY A O 1
ATOM 680 N N . ASN A 1 88 ? 6.306 -8.271 3.671 1.00 89.81 88 ASN A N 1
ATOM 681 C CA . ASN A 1 88 ? 5.724 -9.556 3.271 1.00 89.81 88 ASN A CA 1
ATOM 682 C C . ASN A 1 88 ? 6.364 -10.175 2.018 1.00 89.81 88 ASN A C 1
ATOM 684 O O . ASN A 1 88 ? 6.138 -11.354 1.769 1.00 89.81 88 ASN A O 1
ATOM 688 N N . ILE A 1 89 ? 7.190 -9.432 1.273 1.00 86.94 89 ILE A N 1
ATOM 689 C CA . ILE A 1 89 ? 7.872 -9.925 0.059 1.00 86.94 89 ILE A CA 1
ATOM 690 C C . ILE A 1 89 ? 9.379 -10.119 0.258 1.00 86.94 89 ILE A C 1
ATOM 692 O O . ILE A 1 89 ? 10.102 -10.362 -0.699 1.00 86.94 89 ILE A O 1
ATOM 696 N N . THR A 1 90 ? 9.881 -10.033 1.494 1.00 79.38 90 THR A N 1
ATOM 697 C CA . THR A 1 90 ? 11.322 -10.135 1.816 1.00 79.38 90 THR A CA 1
ATOM 698 C C . THR A 1 90 ? 12.003 -11.421 1.335 1.00 79.38 90 THR A C 1
ATOM 700 O O . THR A 1 90 ? 13.223 -11.449 1.221 1.00 79.38 90 THR A O 1
ATOM 703 N N . SER A 1 91 ? 11.248 -12.487 1.051 1.00 79.06 91 SER A N 1
ATOM 704 C CA . SER A 1 91 ? 11.764 -13.715 0.433 1.00 79.06 91 SER A CA 1
ATOM 705 C C . SER A 1 91 ? 11.898 -13.646 -1.093 1.00 79.06 91 SER A C 1
ATOM 707 O O . SER A 1 91 ? 12.564 -14.501 -1.668 1.00 79.06 91 SER A O 1
ATOM 709 N N . GLU A 1 92 ? 11.247 -12.677 -1.736 1.00 72.69 92 GLU A N 1
ATOM 710 C CA . GLU A 1 92 ? 11.209 -12.483 -3.193 1.00 72.69 92 GLU A CA 1
ATOM 711 C C . GLU A 1 92 ? 12.095 -11.325 -3.666 1.00 72.69 92 GLU A C 1
ATOM 713 O O . GLU A 1 92 ? 12.477 -11.300 -4.831 1.00 72.69 92 GLU A O 1
ATOM 718 N N . ILE A 1 93 ? 12.460 -10.402 -2.767 1.00 72.44 93 ILE A N 1
ATOM 719 C CA . ILE A 1 93 ? 13.349 -9.271 -3.063 1.00 72.44 93 ILE A CA 1
ATOM 720 C C . ILE A 1 93 ? 14.645 -9.347 -2.254 1.00 72.44 93 ILE A C 1
ATOM 722 O O . ILE A 1 93 ? 14.645 -9.662 -1.061 1.00 72.44 93 ILE A O 1
ATOM 726 N N . MET A 1 94 ? 15.766 -8.989 -2.873 1.00 66.75 94 MET A N 1
ATOM 727 C CA . MET A 1 94 ? 17.033 -8.798 -2.179 1.00 66.75 94 MET A CA 1
ATOM 728 C C . MET A 1 94 ? 17.194 -7.342 -1.750 1.00 66.75 94 MET A C 1
ATOM 730 O O . MET A 1 94 ? 17.585 -6.468 -2.525 1.00 66.75 94 MET A O 1
ATOM 734 N N . LEU A 1 95 ? 16.993 -7.084 -0.457 1.00 65.12 95 LEU A N 1
ATOM 735 C CA . LEU A 1 95 ? 17.399 -5.826 0.172 1.00 65.12 95 LEU A CA 1
ATOM 736 C C . LEU A 1 95 ? 18.938 -5.729 0.149 1.00 65.12 95 LEU A C 1
ATOM 738 O O . LEU A 1 95 ? 19.619 -6.181 1.068 1.00 65.12 95 LEU A O 1
ATOM 742 N N . GLY A 1 96 ? 19.488 -5.193 -0.946 1.00 58.56 96 GLY A N 1
ATOM 743 C CA . GLY A 1 96 ? 20.921 -4.956 -1.132 1.00 58.56 96 GLY A CA 1
ATOM 744 C C . GLY A 1 96 ? 21.603 -5.595 -2.352 1.00 58.56 96 GLY A C 1
ATOM 745 O O . GLY A 1 96 ? 22.814 -5.388 -2.468 1.00 58.56 96 GLY A O 1
ATOM 746 N N . LYS A 1 97 ? 20.912 -6.327 -3.255 1.00 42.84 97 LYS A N 1
ATOM 747 C CA . LYS A 1 97 ? 21.436 -6.671 -4.607 1.00 42.84 97 LYS A CA 1
ATOM 748 C C . LYS A 1 97 ? 20.450 -7.404 -5.561 1.00 42.84 97 LYS A C 1
ATOM 750 O O . LYS A 1 97 ? 20.241 -8.594 -5.386 1.00 42.84 97 LYS A O 1
ATOM 755 N N . LEU A 1 98 ? 20.081 -6.703 -6.643 1.00 39.88 98 LEU A N 1
ATOM 756 C CA . LEU A 1 98 ? 19.849 -7.087 -8.058 1.00 39.88 98 LEU A CA 1
ATOM 757 C C . LEU A 1 98 ? 18.928 -8.281 -8.428 1.00 39.88 98 LEU A C 1
ATOM 759 O O . LEU A 1 98 ? 19.441 -9.338 -8.796 1.00 39.88 98 LEU A O 1
ATOM 763 N N . THR A 1 99 ? 17.614 -8.027 -8.536 1.00 37.28 99 THR A N 1
ATOM 764 C CA . THR A 1 99 ? 16.599 -8.653 -9.425 1.00 37.28 99 THR A CA 1
ATOM 765 C C . THR A 1 99 ? 15.278 -7.846 -9.481 1.00 37.28 99 THR A C 1
ATOM 767 O O . THR A 1 99 ? 14.676 -7.618 -8.445 1.00 37.28 99 THR A O 1
ATOM 770 N N . SER A 1 100 ? 14.782 -7.465 -10.671 1.00 42.69 100 SER A N 1
ATOM 771 C CA . SER A 1 100 ? 13.649 -6.523 -10.884 1.00 42.69 100 SER A CA 1
ATOM 772 C C . SER A 1 100 ? 12.222 -7.098 -10.810 1.00 42.69 100 SER A C 1
ATOM 774 O O . SER A 1 100 ? 11.961 -8.114 -11.454 1.00 42.69 100 SER A O 1
ATOM 776 N N . PHE A 1 101 ? 11.282 -6.368 -10.185 1.00 48.31 101 PHE A N 1
ATOM 777 C CA . PHE A 1 101 ? 9.851 -6.686 -10.006 1.00 48.31 101 PHE A CA 1
ATOM 778 C C . PHE A 1 101 ? 8.951 -5.432 -9.826 1.00 48.31 101 PHE A C 1
ATOM 780 O O . PHE A 1 101 ? 9.438 -4.308 -9.860 1.00 48.31 101 PHE A O 1
ATOM 787 N N . THR A 1 102 ? 7.629 -5.560 -9.636 1.00 51.00 102 THR A N 1
ATOM 788 C CA . THR A 1 102 ? 6.719 -4.390 -9.550 1.00 51.00 102 THR A CA 1
ATOM 789 C C . THR A 1 102 ? 5.824 -4.423 -8.304 1.00 51.00 102 THR A C 1
ATOM 791 O O . THR A 1 102 ? 5.128 -5.402 -8.026 1.00 51.00 102 THR A O 1
ATOM 794 N N . VAL A 1 103 ? 5.831 -3.323 -7.546 1.00 52.44 103 VAL A N 1
ATOM 795 C CA . VAL A 1 103 ? 4.815 -2.957 -6.550 1.00 52.44 103 VAL A CA 1
ATOM 796 C C . VAL A 1 103 ? 3.737 -2.162 -7.281 1.00 52.44 103 VAL A C 1
ATOM 798 O O . VAL A 1 103 ? 4.031 -1.299 -8.092 1.00 52.44 103 VAL A O 1
ATOM 801 N N . VAL A 1 104 ? 2.472 -2.429 -7.032 1.00 51.09 104 VAL A N 1
ATOM 802 C CA . VAL A 1 104 ? 1.375 -1.716 -7.686 1.00 51.09 104 VAL A CA 1
ATOM 803 C C . VAL A 1 104 ? 0.793 -0.717 -6.691 1.00 51.09 104 VAL A C 1
ATOM 805 O O . VAL A 1 104 ? 0.588 -1.074 -5.529 1.00 51.09 104 VAL A O 1
ATOM 808 N N . ALA A 1 105 ? 0.600 0.533 -7.115 1.00 52.22 105 ALA A N 1
ATOM 809 C CA . ALA A 1 105 ? 0.105 1.634 -6.284 1.00 52.22 105 ALA A CA 1
ATOM 810 C C . ALA A 1 105 ? -1.197 2.234 -6.824 1.00 52.22 105 ALA A C 1
ATOM 812 O O . ALA A 1 105 ? -1.430 2.139 -8.050 1.00 52.22 105 ALA A O 1
#

pLDDT: mean 81.86, std 14.06, range [37.28, 95.81]